Protein AF-A0A9D4Z6V2-F1 (afdb_monomer_lite)

pLDDT: mean 70.69, std 14.36, range [39.16, 94.94]

InterPro domains:
  IPR004648 Tetrapeptide transporter, OPT1/isp4 [PTHR22601] (1-88)
  IPR004813 Oligopeptide transporter, OPT superfamily [PF03169] (1-52)

Secondary structure (DSSP, 8-state):
-----HHHHHHHHHHHHIIIIIHHHH-HHHHHHHHHHHHHHHHHHHHHHHHHHHHHHHSTT----STTTS--SSTTTTS--STT---TTS-----

Sequence (95 aa):
MPPATTVNLTSWLLVGFIFNYIVYNYHKRWWKRYNYVLSAALDAGLAFMAVGLNVGLGYPGVELNWWGTQGEHCPLAQCPIAPGVARPGRCTVQH

Foldseek 3Di:
DPPPPVVVVVVVVVVVCCLPPVVCVPCVPVCVPCVVVVVVVVVVVVVVVVVCCCCVVVPPPDQPPDPVSPPDPDLPPPDDPDPPDDDPDRDDPDD

Organism: Adiantum capillus-veneris (NCBI:txid13818)

Structure (mmCIF, N/CA/C/O backbone):
data_AF-A0A9D4Z6V2-F1
#
_entry.id   AF-A0A9D4Z6V2-F1
#
loop_
_atom_site.group_PDB
_atom_site.id
_atom_site.type_symbol
_atom_site.label_atom_id
_atom_site.label_alt_id
_atom_site.label_comp_id
_atom_site.label_asym_id
_atom_site.label_entity_id
_atom_site.label_seq_id
_atom_site.pdbx_PDB_ins_code
_atom_site.Cartn_x
_atom_site.Cartn_y
_atom_site.Cartn_z
_atom_site.occupancy
_atom_site.B_iso_or_equiv
_atom_site.auth_seq_id
_atom_site.auth_comp_id
_atom_site.auth_asym_id
_atom_site.auth_atom_id
_atom_site.pdbx_PDB_model_num
ATOM 1 N N . MET A 1 1 ? 23.512 -7.300 -1.437 1.00 39.16 1 MET A N 1
ATOM 2 C CA . MET A 1 1 ? 22.198 -6.704 -1.117 1.00 39.16 1 MET A CA 1
ATOM 3 C C . MET A 1 1 ? 22.361 -5.202 -1.252 1.00 39.16 1 MET A C 1
ATOM 5 O O . MET A 1 1 ? 23.112 -4.656 -0.448 1.00 39.16 1 MET A O 1
ATOM 9 N N . PRO A 1 2 ? 21.797 -4.538 -2.281 1.00 45.72 2 PRO A N 1
ATOM 10 C CA . PRO A 1 2 ? 21.791 -3.083 -2.269 1.00 45.72 2 PRO A CA 1
ATOM 11 C C . PRO A 1 2 ? 21.023 -2.655 -1.007 1.00 45.72 2 PRO A C 1
ATOM 13 O O . PRO A 1 2 ? 20.076 -3.344 -0.613 1.00 45.72 2 PRO A O 1
ATOM 16 N N . PRO A 1 3 ? 21.498 -1.623 -0.300 1.00 45.84 3 PRO A N 1
ATOM 17 C CA . PRO A 1 3 ? 21.006 -1.264 1.022 1.00 45.84 3 PRO A CA 1
ATOM 18 C C . PRO A 1 3 ? 19.500 -1.041 0.944 1.00 45.84 3 PRO A C 1
ATOM 20 O O . PRO A 1 3 ? 19.032 -0.341 0.047 1.00 45.84 3 PRO A O 1
ATOM 23 N N . ALA A 1 4 ? 18.746 -1.660 1.857 1.00 51.00 4 ALA A N 1
ATOM 24 C CA . ALA A 1 4 ? 17.328 -1.377 2.018 1.00 51.00 4 ALA A CA 1
ATOM 25 C C . ALA A 1 4 ? 17.179 0.145 2.116 1.00 51.00 4 ALA A C 1
ATOM 27 O O . ALA A 1 4 ? 17.683 0.770 3.049 1.00 51.00 4 ALA A O 1
ATOM 28 N N . THR A 1 5 ? 16.608 0.747 1.076 1.00 61.03 5 THR A N 1
ATOM 29 C CA . THR A 1 5 ? 16.605 2.194 0.915 1.00 61.03 5 THR A CA 1
ATOM 30 C C . THR A 1 5 ? 15.858 2.802 2.095 1.00 61.03 5 THR A C 1
ATOM 32 O O . THR A 1 5 ? 14.791 2.317 2.474 1.00 61.03 5 THR A O 1
ATOM 35 N N . THR A 1 6 ? 16.412 3.859 2.693 1.00 65.31 6 THR A N 1
ATOM 36 C CA . THR A 1 6 ? 15.863 4.534 3.883 1.00 65.31 6 THR A CA 1
ATOM 37 C C . THR A 1 6 ? 14.364 4.820 3.748 1.00 65.31 6 THR A C 1
ATOM 39 O O . THR A 1 6 ? 13.632 4.761 4.729 1.00 65.31 6 THR A O 1
ATOM 42 N N . VAL A 1 7 ? 13.897 5.035 2.514 1.00 73.44 7 VAL A N 1
ATOM 43 C CA . VAL A 1 7 ? 12.491 5.235 2.152 1.00 73.44 7 VAL A CA 1
ATOM 44 C C . VAL A 1 7 ? 11.568 4.059 2.493 1.00 73.44 7 VAL A C 1
ATOM 46 O O . VAL A 1 7 ? 10.469 4.296 2.973 1.00 73.44 7 VAL A O 1
ATOM 49 N N . ASN A 1 8 ? 11.981 2.799 2.320 1.00 73.88 8 ASN A N 1
ATOM 50 C CA . ASN A 1 8 ? 11.119 1.658 2.666 1.00 73.88 8 ASN A CA 1
ATOM 51 C C . ASN A 1 8 ? 10.909 1.565 4.180 1.00 73.88 8 ASN A C 1
ATOM 53 O O . ASN A 1 8 ? 9.801 1.308 4.653 1.00 73.88 8 ASN A O 1
ATOM 57 N N . LEU A 1 9 ? 11.974 1.825 4.943 1.00 79.25 9 LEU A N 1
ATOM 58 C CA . LEU A 1 9 ? 11.917 1.795 6.399 1.00 79.25 9 LEU A CA 1
ATOM 59 C C . LEU A 1 9 ? 11.082 2.961 6.945 1.00 79.25 9 LEU A C 1
ATOM 61 O O . LEU A 1 9 ? 10.247 2.760 7.826 1.00 79.25 9 LEU A O 1
ATOM 65 N N . THR A 1 10 ? 11.270 4.171 6.406 1.00 83.25 10 THR A N 1
ATOM 66 C CA . THR A 1 10 ? 10.499 5.346 6.831 1.00 83.25 10 THR A CA 1
ATOM 67 C C . THR A 1 10 ? 9.033 5.226 6.449 1.00 83.25 10 THR A C 1
ATOM 69 O O . THR A 1 10 ? 8.194 5.571 7.275 1.00 83.25 10 THR A O 1
ATOM 72 N N . SER A 1 11 ? 8.699 4.684 5.273 1.00 83.31 11 SER A N 1
ATOM 73 C CA . SER A 1 11 ? 7.311 4.413 4.881 1.00 83.31 11 SER A CA 1
ATOM 74 C C . SER A 1 11 ? 6.634 3.414 5.820 1.00 83.31 11 SER A C 1
ATOM 76 O O . SER A 1 11 ? 5.525 3.681 6.281 1.00 83.31 11 SER A O 1
ATOM 78 N N . TRP A 1 12 ? 7.295 2.303 6.161 1.00 82.31 12 TRP A N 1
ATOM 79 C CA . TRP A 1 12 ? 6.741 1.319 7.098 1.00 82.31 12 TRP A CA 1
ATOM 80 C C . TRP A 1 12 ? 6.498 1.919 8.490 1.00 82.31 12 TRP A C 1
ATOM 82 O O . TRP A 1 12 ? 5.411 1.767 9.053 1.00 82.31 12 TRP A O 1
ATOM 92 N N . LEU A 1 13 ? 7.472 2.671 9.013 1.00 85.25 13 LEU A N 1
ATOM 93 C CA . LEU A 1 13 ? 7.343 3.362 10.297 1.00 85.25 13 LEU A CA 1
ATOM 94 C C . LEU A 1 13 ? 6.240 4.426 10.274 1.00 85.25 13 LEU A C 1
ATOM 96 O O . LEU A 1 13 ? 5.477 4.517 11.232 1.00 85.25 13 LEU A O 1
ATOM 100 N N . LEU A 1 14 ? 6.112 5.196 9.189 1.00 87.06 14 LEU A N 1
ATOM 101 C CA . LEU A 1 14 ? 5.052 6.197 9.026 1.00 87.06 14 LEU A CA 1
ATOM 102 C C . LEU A 1 14 ? 3.668 5.554 9.043 1.00 87.06 14 LEU A C 1
ATOM 104 O O . LEU A 1 14 ? 2.800 5.997 9.791 1.00 87.06 14 LEU A O 1
ATOM 108 N N . VAL A 1 15 ? 3.466 4.497 8.253 1.00 83.88 15 VAL A N 1
ATOM 109 C CA . VAL A 1 15 ? 2.177 3.794 8.184 1.00 83.88 15 VAL A CA 1
ATOM 110 C C . VAL A 1 15 ? 1.837 3.173 9.540 1.00 83.88 15 VAL A C 1
ATOM 112 O O . VAL A 1 15 ? 0.719 3.345 10.033 1.00 83.88 15 VAL A O 1
ATOM 115 N N . GLY A 1 16 ? 2.810 2.525 10.189 1.00 83.56 16 GLY A N 1
ATOM 116 C CA . GLY A 1 16 ? 2.648 1.965 11.530 1.00 83.56 16 GLY A CA 1
ATOM 117 C C . GLY A 1 16 ? 2.327 3.026 12.586 1.00 83.56 16 GLY A C 1
ATOM 118 O O . GLY A 1 16 ? 1.443 2.806 13.420 1.00 83.56 16 GLY A O 1
ATOM 119 N N . PHE A 1 17 ? 2.987 4.185 12.524 1.00 85.12 17 PHE A N 1
ATOM 120 C CA . PHE A 1 17 ? 2.763 5.311 13.428 1.00 85.12 17 PHE A CA 1
ATOM 121 C C . PHE A 1 17 ? 1.385 5.940 13.219 1.00 85.12 17 PHE A C 1
ATOM 123 O O . PHE A 1 17 ? 0.660 6.149 14.186 1.00 85.12 17 PHE A O 1
ATOM 130 N N . ILE A 1 18 ? 0.967 6.175 11.975 1.00 84.56 18 ILE A N 1
ATOM 131 C CA . ILE A 1 18 ? -0.364 6.714 11.671 1.00 84.56 18 ILE A CA 1
ATOM 132 C C . ILE A 1 18 ? -1.448 5.776 12.222 1.00 84.56 18 ILE A C 1
ATOM 134 O O . ILE A 1 18 ? -2.347 6.229 12.936 1.00 84.56 18 ILE A O 1
ATOM 138 N N . PHE A 1 19 ? -1.333 4.467 11.976 1.00 72.50 19 PHE A N 1
ATOM 139 C CA . PHE A 1 19 ? -2.331 3.499 12.435 1.00 72.50 19 PHE A CA 1
ATOM 140 C C . PHE A 1 19 ? -2.366 3.295 13.948 1.00 72.50 19 PHE A C 1
ATOM 142 O O . PHE A 1 19 ? -3.455 3.190 14.515 1.00 72.50 19 PHE A O 1
ATOM 149 N N . ASN A 1 20 ? -1.209 3.246 14.611 1.00 75.88 20 ASN A N 1
ATOM 150 C CA . ASN A 1 20 ? -1.152 3.010 16.056 1.00 75.88 20 ASN A CA 1
ATOM 151 C C . ASN A 1 20 ? -1.306 4.279 16.889 1.00 75.88 20 ASN A C 1
ATOM 153 O O . ASN A 1 20 ? -1.769 4.190 18.019 1.00 75.88 20 ASN A O 1
ATOM 157 N N . TYR A 1 21 ? -0.926 5.447 16.375 1.00 76.75 21 TYR A N 1
ATOM 158 C CA . TYR A 1 21 ? -0.965 6.689 17.140 1.00 76.75 21 TYR A CA 1
ATOM 159 C C . TYR A 1 21 ? -2.222 7.497 16.830 1.00 76.75 21 TYR A C 1
ATOM 161 O O . TYR A 1 21 ? -2.999 7.789 17.735 1.00 76.75 21 TYR A O 1
ATOM 169 N N . ILE A 1 22 ? -2.480 7.816 15.559 1.00 76.38 22 ILE A N 1
ATOM 170 C CA . ILE A 1 22 ? -3.587 8.710 15.187 1.00 76.38 22 ILE A CA 1
ATOM 171 C C . ILE A 1 22 ? -4.926 7.996 15.357 1.00 76.38 22 ILE A C 1
ATOM 173 O O . ILE A 1 22 ? -5.824 8.497 16.037 1.00 76.38 22 ILE A O 1
ATOM 177 N N . VAL A 1 23 ? -5.055 6.798 14.786 1.00 72.50 23 VAL A N 1
ATOM 178 C CA . VAL A 1 23 ? -6.334 6.075 14.786 1.00 72.50 23 VAL A CA 1
ATOM 179 C C . VAL A 1 23 ? -6.691 5.571 16.189 1.00 72.50 23 VAL A C 1
ATOM 181 O O . VAL A 1 23 ? -7.858 5.620 16.590 1.00 72.50 23 VAL A O 1
ATOM 184 N N . TYR A 1 24 ? -5.686 5.175 16.977 1.00 70.62 24 TYR A N 1
ATOM 185 C CA . TYR A 1 24 ? -5.889 4.835 18.382 1.00 70.62 24 TYR A CA 1
ATOM 186 C C . TYR A 1 24 ? -6.363 6.044 19.197 1.00 70.62 24 TYR A C 1
ATOM 188 O O . TYR A 1 24 ? -7.301 5.903 19.980 1.00 70.62 24 TYR A O 1
ATOM 196 N N . ASN A 1 25 ? -5.776 7.235 19.016 1.00 73.25 25 ASN A N 1
ATOM 197 C CA . ASN A 1 25 ? -6.165 8.397 19.822 1.00 73.25 25 ASN A CA 1
ATOM 198 C C . ASN A 1 25 ? -7.548 8.950 19.449 1.00 73.25 25 ASN A C 1
ATOM 200 O O . ASN A 1 25 ? -8.301 9.328 20.346 1.00 73.25 25 ASN A O 1
ATOM 204 N N . TYR A 1 26 ? -7.906 8.950 18.160 1.00 72.81 26 TYR A N 1
ATOM 205 C CA . TYR A 1 26 ? -9.181 9.501 17.686 1.00 72.81 26 TYR A CA 1
ATOM 206 C C . TYR A 1 26 ? -10.385 8.586 17.950 1.00 72.81 26 TYR A C 1
ATOM 208 O O . TYR A 1 26 ? -11.439 9.070 18.361 1.00 72.81 26 TYR A O 1
ATOM 216 N N . HIS A 1 27 ? -10.261 7.263 17.763 1.00 71.62 27 HIS A N 1
ATOM 217 C CA . HIS A 1 27 ? -11.410 6.353 17.877 1.00 71.62 27 HIS A CA 1
ATOM 218 C C . HIS A 1 27 ? -11.082 5.010 18.550 1.00 71.62 27 HIS A C 1
ATOM 220 O O . HIS A 1 27 ? -11.287 3.936 17.982 1.00 71.62 27 HIS A O 1
ATOM 226 N N . LYS A 1 28 ? -10.685 5.051 19.829 1.00 72.56 28 LYS A N 1
ATOM 227 C CA . LYS A 1 28 ? -10.351 3.871 20.665 1.00 72.56 28 LYS A CA 1
ATOM 228 C C . LYS A 1 28 ? -11.366 2.718 20.589 1.00 72.56 28 LYS A C 1
ATOM 230 O O . LYS A 1 28 ? -10.985 1.549 20.550 1.00 72.56 28 LYS A O 1
ATOM 235 N N . ARG A 1 29 ? -12.672 3.024 20.571 1.00 71.25 29 ARG A N 1
ATOM 236 C CA . ARG A 1 29 ? -13.749 2.010 20.540 1.00 71.25 29 ARG A CA 1
ATOM 237 C C . ARG A 1 29 ? -13.932 1.376 19.157 1.00 71.25 29 ARG A C 1
ATOM 239 O O . ARG A 1 29 ? -14.260 0.198 19.078 1.00 71.25 29 ARG A O 1
ATOM 246 N N . TRP A 1 30 ? -13.698 2.140 18.090 1.00 74.31 30 TRP A N 1
ATOM 247 C CA . TRP A 1 30 ? -13.720 1.647 16.710 1.00 74.31 30 TRP A CA 1
ATOM 248 C C . TRP A 1 30 ? -12.474 0.803 16.427 1.00 74.31 30 TRP A C 1
ATOM 250 O O . TRP A 1 30 ? -12.585 -0.320 15.942 1.00 74.31 30 TRP A O 1
ATOM 260 N N . TRP A 1 31 ? -11.304 1.285 16.852 1.00 75.31 31 TRP A N 1
ATOM 261 C CA . TRP A 1 31 ? -10.023 0.609 16.662 1.00 75.31 31 TRP A CA 1
ATOM 262 C C . TRP A 1 31 ? -10.032 -0.810 17.235 1.00 75.31 31 TRP A C 1
ATOM 264 O O . TRP A 1 31 ? -9.662 -1.758 16.551 1.00 75.31 31 TRP A O 1
ATOM 274 N N . LYS A 1 32 ? -10.586 -0.995 18.442 1.00 74.56 32 LYS A N 1
ATOM 275 C CA . LYS A 1 32 ? -10.680 -2.315 19.088 1.00 74.56 32 LYS A CA 1
ATOM 276 C C . LYS A 1 32 ? -11.536 -3.333 18.308 1.00 74.56 32 LYS A C 1
ATOM 278 O O . LYS A 1 32 ? -11.365 -4.530 18.505 1.00 74.56 32 LYS A O 1
ATOM 283 N N . ARG A 1 33 ? -12.453 -2.884 17.441 1.00 76.69 33 ARG A N 1
ATOM 284 C CA . ARG A 1 33 ? -13.349 -3.757 16.658 1.00 76.69 33 ARG A CA 1
ATOM 285 C C . ARG A 1 33 ? -12.898 -3.932 15.204 1.00 76.69 33 ARG A C 1
ATOM 287 O O . ARG A 1 33 ? -13.099 -5.006 14.653 1.00 76.69 33 ARG A O 1
ATOM 294 N N . TYR A 1 34 ? -12.286 -2.915 14.596 1.00 78.44 34 TYR A N 1
ATOM 295 C CA . TYR A 1 34 ? -11.981 -2.897 13.158 1.00 78.44 34 TYR A CA 1
ATOM 296 C C . TYR A 1 34 ? -10.501 -3.072 12.803 1.00 78.44 34 TYR A C 1
ATOM 298 O O . TYR A 1 34 ? -10.189 -3.200 11.623 1.00 78.44 34 TYR A O 1
ATOM 306 N N . ASN A 1 35 ? -9.591 -3.147 13.781 1.00 81.19 35 ASN A N 1
ATOM 307 C CA . ASN A 1 35 ? -8.159 -3.332 13.505 1.00 81.19 35 ASN A CA 1
ATOM 308 C C . ASN A 1 35 ? -7.870 -4.566 12.644 1.00 81.19 35 ASN A C 1
ATOM 310 O O . ASN A 1 35 ? -7.078 -4.509 11.714 1.00 81.19 35 ASN A O 1
ATOM 314 N N . TYR A 1 36 ? -8.556 -5.674 12.932 1.00 80.25 36 TYR A N 1
ATOM 315 C CA . TYR A 1 36 ? -8.354 -6.925 12.207 1.00 80.25 36 TYR A CA 1
ATOM 316 C C . TYR A 1 36 ? -8.798 -6.820 10.741 1.00 80.25 36 TYR A C 1
ATOM 318 O O . TYR A 1 36 ? -8.096 -7.266 9.839 1.00 80.25 36 TYR A O 1
ATOM 326 N N . VAL A 1 37 ? -9.936 -6.160 10.499 1.00 86.81 37 VAL A N 1
ATOM 327 C CA . VAL A 1 37 ? -10.444 -5.887 9.145 1.00 86.81 37 VAL A CA 1
ATOM 328 C C . VAL A 1 37 ? -9.482 -4.983 8.387 1.00 86.81 37 VAL A C 1
ATOM 330 O O . VAL A 1 37 ? -9.247 -5.185 7.202 1.00 86.81 37 VAL A O 1
ATOM 333 N N . LEU A 1 38 ? -8.897 -4.005 9.071 1.00 83.12 38 LEU A N 1
ATOM 334 C CA . LEU A 1 38 ? -7.950 -3.086 8.474 1.00 83.12 38 LEU A CA 1
ATOM 335 C C . LEU A 1 38 ? -6.623 -3.764 8.102 1.00 83.12 38 LEU A C 1
ATOM 337 O O . LEU A 1 38 ? -6.119 -3.540 7.005 1.00 83.12 38 LEU A O 1
ATOM 341 N N . SER A 1 39 ? -6.079 -4.621 8.969 1.00 85.88 39 SER A N 1
ATOM 342 C CA . SER A 1 39 ? -4.904 -5.432 8.634 1.00 85.88 39 SER A CA 1
ATOM 343 C C . SER A 1 39 ? -5.177 -6.336 7.429 1.00 85.88 39 SER A C 1
ATOM 345 O O . SER A 1 39 ? -4.359 -6.383 6.514 1.00 85.88 39 SER A O 1
ATOM 347 N N . ALA A 1 40 ? -6.348 -6.981 7.384 1.00 88.75 40 ALA A N 1
ATOM 348 C CA . ALA A 1 40 ? -6.760 -7.792 6.239 1.00 88.75 40 ALA A CA 1
ATOM 349 C C . ALA A 1 40 ? -6.922 -6.954 4.956 1.00 88.75 40 ALA A C 1
ATOM 351 O O . ALA A 1 40 ? -6.514 -7.380 3.878 1.00 88.75 40 ALA A O 1
ATOM 352 N N . ALA A 1 41 ? -7.472 -5.742 5.063 1.00 89.50 41 ALA A N 1
ATOM 353 C CA . ALA A 1 41 ? -7.612 -4.826 3.936 1.00 89.50 41 ALA A CA 1
ATOM 354 C C . ALA A 1 41 ? -6.256 -4.329 3.410 1.00 89.50 41 ALA A C 1
ATOM 356 O O . ALA A 1 41 ? -6.108 -4.154 2.204 1.00 89.50 41 ALA A O 1
ATOM 357 N N . LEU A 1 42 ? -5.268 -4.117 4.287 1.00 87.56 42 LEU A N 1
ATOM 358 C CA . LEU A 1 42 ? -3.920 -3.707 3.891 1.00 87.56 42 LEU A CA 1
ATOM 359 C C . LEU A 1 42 ? -3.197 -4.823 3.121 1.00 87.56 42 LEU A C 1
ATOM 361 O O . LEU A 1 42 ? -2.585 -4.546 2.093 1.00 87.56 42 LEU A O 1
ATOM 365 N N . ASP A 1 4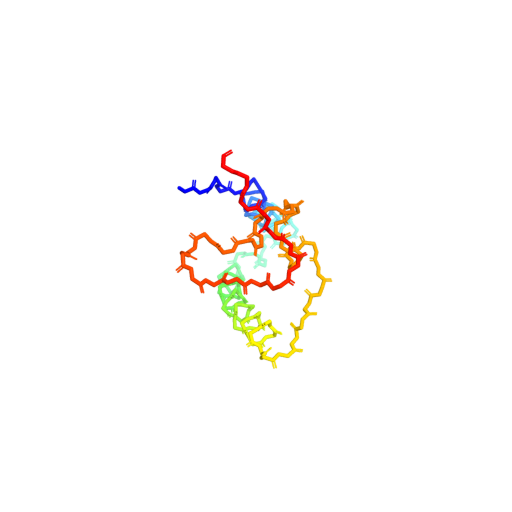3 ? -3.305 -6.069 3.586 1.00 92.00 43 ASP A N 1
ATOM 366 C CA . ASP A 1 43 ? -2.705 -7.234 2.923 1.00 92.00 43 ASP A CA 1
ATOM 367 C C . ASP A 1 43 ? -3.355 -7.501 1.555 1.00 92.00 43 ASP A C 1
ATOM 369 O O . ASP A 1 43 ? -2.677 -7.600 0.529 1.00 92.00 43 ASP A O 1
ATOM 373 N N . ALA A 1 44 ? -4.691 -7.474 1.501 1.00 94.69 44 ALA A N 1
ATOM 374 C CA . ALA A 1 44 ? -5.422 -7.562 0.240 1.00 94.69 44 ALA A CA 1
ATOM 375 C C . ALA A 1 44 ? -5.077 -6.393 -0.701 1.00 94.69 44 ALA A C 1
ATOM 377 O O . ALA A 1 44 ? -4.857 -6.591 -1.895 1.00 94.69 44 ALA A O 1
ATOM 378 N N . GLY A 1 45 ? -4.986 -5.171 -0.168 1.00 92.50 45 GLY A N 1
ATOM 379 C CA . GLY A 1 45 ? -4.626 -3.971 -0.919 1.00 92.50 45 GLY A CA 1
ATOM 380 C C . GLY A 1 45 ? -3.227 -4.045 -1.531 1.00 92.50 45 GLY A C 1
ATOM 381 O O . GLY A 1 45 ? -3.058 -3.649 -2.684 1.00 92.50 45 GLY A O 1
ATOM 382 N N . LEU A 1 46 ? -2.248 -4.599 -0.807 1.00 91.31 46 LEU A N 1
ATOM 383 C CA . LEU A 1 46 ? -0.901 -4.851 -1.322 1.00 91.31 46 LEU A CA 1
ATOM 384 C C . LEU A 1 46 ? -0.942 -5.803 -2.525 1.00 91.31 46 LEU A C 1
ATOM 386 O O . LEU A 1 46 ? -0.332 -5.513 -3.556 1.00 91.31 46 LEU A O 1
ATOM 390 N N . ALA A 1 47 ? -1.696 -6.900 -2.418 1.00 94.12 47 ALA A N 1
ATOM 391 C CA . ALA A 1 47 ? -1.856 -7.862 -3.506 1.00 94.12 47 ALA A CA 1
ATOM 392 C C . ALA A 1 47 ? -2.523 -7.225 -4.740 1.00 94.12 47 ALA A C 1
ATOM 394 O O . ALA A 1 47 ? -2.034 -7.384 -5.860 1.00 94.12 47 ALA A O 1
ATOM 395 N N . PHE A 1 48 ? -3.588 -6.438 -4.546 1.00 94.94 48 PHE A N 1
ATOM 396 C CA . PHE A 1 48 ? -4.248 -5.717 -5.639 1.00 94.94 48 PHE A CA 1
ATOM 397 C C . PHE A 1 48 ? -3.333 -4.680 -6.300 1.00 94.94 48 PHE A C 1
ATOM 399 O O . PHE A 1 48 ? -3.294 -4.605 -7.527 1.00 94.94 48 PHE A O 1
ATOM 406 N N . MET A 1 49 ? -2.573 -3.911 -5.514 1.00 92.25 49 MET A N 1
ATOM 407 C CA . MET A 1 49 ? -1.583 -2.957 -6.028 1.00 92.25 49 MET A CA 1
ATOM 408 C C . MET A 1 49 ? -0.506 -3.662 -6.851 1.00 92.25 49 MET A C 1
ATOM 410 O O . MET A 1 49 ? -0.195 -3.205 -7.948 1.00 92.25 49 MET A O 1
ATOM 414 N N . ALA A 1 50 ? 0.026 -4.786 -6.368 1.00 91.56 50 ALA A N 1
ATOM 415 C CA . ALA A 1 50 ? 1.051 -5.547 -7.077 1.00 91.56 50 ALA A CA 1
ATOM 416 C C . ALA A 1 50 ? 0.553 -6.046 -8.442 1.00 91.56 50 ALA A C 1
ATOM 418 O O . ALA A 1 50 ? 1.238 -5.868 -9.450 1.00 91.56 50 ALA A O 1
ATOM 419 N N . VAL A 1 51 ? -0.657 -6.613 -8.493 1.00 92.81 51 VAL A N 1
ATOM 420 C CA . VAL A 1 51 ? -1.273 -7.059 -9.753 1.00 92.81 51 VAL A CA 1
ATOM 421 C C . VAL A 1 51 ? -1.571 -5.866 -10.664 1.00 92.81 51 VAL A C 1
ATOM 423 O O . VAL A 1 51 ? -1.260 -5.914 -11.851 1.00 92.81 51 VAL A O 1
ATOM 426 N N . GLY A 1 52 ? -2.110 -4.772 -10.121 1.00 90.94 52 GLY A N 1
ATOM 427 C CA . GLY A 1 52 ? -2.402 -3.556 -10.882 1.00 90.94 52 GLY A CA 1
ATOM 428 C C . GLY A 1 52 ? -1.154 -2.923 -11.501 1.00 90.94 52 GLY A C 1
ATOM 429 O O . GLY A 1 52 ? -1.172 -2.561 -12.674 1.00 90.94 52 GLY A O 1
ATOM 430 N N . LEU A 1 53 ? -0.051 -2.847 -10.751 1.00 87.81 53 LEU A N 1
ATOM 431 C CA . LEU A 1 53 ? 1.252 -2.390 -11.244 1.00 87.81 53 LEU A CA 1
ATOM 432 C C . LEU A 1 53 ? 1.808 -3.337 -12.310 1.00 87.81 53 LEU A C 1
ATOM 434 O O . LEU A 1 53 ? 2.314 -2.879 -13.331 1.00 87.81 53 LEU A O 1
ATOM 438 N N . ASN A 1 54 ? 1.690 -4.649 -12.098 1.00 84.81 54 ASN A N 1
ATOM 439 C CA . ASN A 1 54 ? 2.167 -5.643 -13.053 1.00 84.81 54 ASN A CA 1
ATOM 440 C C . ASN A 1 54 ? 1.425 -5.542 -14.392 1.00 84.81 54 ASN A C 1
ATOM 442 O O . ASN A 1 54 ? 2.061 -5.541 -15.439 1.00 84.81 54 ASN A O 1
ATOM 446 N N . VAL A 1 55 ? 0.103 -5.377 -14.367 1.00 84.00 55 VAL A N 1
ATOM 447 C CA . VAL A 1 55 ? -0.694 -5.208 -15.589 1.00 84.00 55 VAL A CA 1
ATOM 448 C C . VAL A 1 55 ? -0.476 -3.825 -16.208 1.00 84.00 55 VAL A C 1
ATOM 450 O O . VAL A 1 55 ? -0.316 -3.715 -17.420 1.00 84.00 55 VAL A O 1
ATOM 453 N N . GLY A 1 56 ? -0.437 -2.769 -15.392 1.00 82.25 56 GLY A N 1
ATOM 454 C CA . GLY A 1 56 ? -0.325 -1.386 -15.857 1.00 82.25 56 GLY A CA 1
ATOM 455 C C . GLY A 1 56 ? 1.038 -1.026 -16.452 1.00 82.25 56 GLY A C 1
ATOM 456 O O . GLY A 1 56 ? 1.083 -0.276 -17.421 1.00 82.25 56 GLY A O 1
ATOM 457 N N . LEU A 1 57 ? 2.137 -1.557 -15.903 1.00 77.31 57 LEU A N 1
ATOM 458 C CA . LEU A 1 57 ? 3.492 -1.336 -16.431 1.00 77.31 57 LEU A CA 1
ATOM 459 C C . LEU A 1 57 ? 4.014 -2.500 -17.283 1.00 77.31 57 LEU A C 1
ATOM 461 O O . LEU A 1 57 ? 4.932 -2.304 -18.073 1.00 77.31 57 LEU A O 1
ATOM 465 N N . GLY A 1 58 ? 3.473 -3.707 -17.118 1.00 70.19 58 GLY A N 1
ATOM 466 C CA . GLY A 1 58 ? 3.901 -4.895 -17.862 1.00 70.19 58 GLY A CA 1
ATOM 467 C C . GLY A 1 58 ? 3.225 -5.066 -19.222 1.00 70.19 58 GLY A C 1
ATOM 468 O O . GLY A 1 58 ? 3.614 -5.959 -19.974 1.00 70.19 58 GLY A O 1
ATOM 469 N N . TYR A 1 59 ? 2.231 -4.240 -19.566 1.00 73.19 59 TYR A N 1
ATOM 470 C CA . TYR A 1 59 ? 1.613 -4.280 -20.889 1.00 73.19 59 TYR A CA 1
ATOM 471 C C . TYR A 1 59 ? 2.610 -3.788 -21.960 1.00 73.19 59 TYR A C 1
ATOM 473 O O . TYR A 1 59 ? 3.111 -2.664 -21.860 1.00 73.19 59 TYR A O 1
ATOM 481 N N . PRO A 1 60 ? 2.921 -4.590 -22.997 1.00 61.03 60 PRO A N 1
ATOM 482 C CA . PRO A 1 60 ? 3.885 -4.199 -24.019 1.00 61.03 60 PRO A CA 1
ATOM 483 C C . PRO A 1 60 ? 3.340 -3.007 -24.818 1.00 61.03 60 PRO A C 1
ATOM 485 O O . PRO A 1 60 ? 2.343 -3.129 -25.526 1.00 61.03 60 PRO A O 1
ATOM 488 N N . GLY A 1 61 ? 3.989 -1.845 -24.691 1.00 62.56 61 GLY A N 1
ATOM 489 C CA . GLY A 1 61 ? 3.639 -0.623 -25.429 1.00 62.56 61 GLY A CA 1
ATOM 490 C C . GLY A 1 61 ? 3.537 0.658 -24.594 1.00 62.56 61 GLY A C 1
ATOM 491 O O . GLY A 1 61 ? 3.382 1.730 -25.171 1.00 62.56 61 GLY A O 1
ATOM 492 N N . VAL A 1 62 ? 3.647 0.585 -23.263 1.00 60.62 62 VAL A N 1
ATOM 493 C CA . VAL A 1 62 ? 3.721 1.770 -22.387 1.00 60.62 62 VAL A CA 1
ATOM 494 C C . VAL A 1 62 ? 5.170 2.088 -22.019 1.00 60.62 62 VAL A C 1
ATOM 496 O O . VAL A 1 62 ? 5.692 1.650 -20.997 1.00 60.62 62 VAL A O 1
ATOM 499 N N . GLU A 1 63 ? 5.830 2.888 -22.857 1.00 62.88 63 GLU A N 1
ATOM 500 C CA . GLU A 1 63 ? 7.110 3.515 -22.513 1.00 62.88 63 GLU A CA 1
ATOM 501 C C . GLU A 1 63 ? 6.858 4.698 -21.565 1.00 62.88 63 GLU A C 1
ATOM 503 O O . GLU A 1 63 ? 6.687 5.847 -21.972 1.00 62.88 63 GLU A O 1
ATOM 508 N N . LEU A 1 64 ? 6.781 4.411 -20.264 1.00 63.06 64 LEU A N 1
ATOM 509 C CA . LEU A 1 64 ? 6.684 5.436 -19.227 1.00 63.06 64 LEU A CA 1
ATOM 510 C C . LEU A 1 64 ? 8.018 6.174 -19.129 1.00 63.06 64 LEU A C 1
ATOM 512 O O . LEU A 1 64 ? 8.965 5.653 -18.556 1.00 63.06 64 LEU A O 1
ATOM 516 N N . ASN A 1 65 ? 8.107 7.390 -19.657 1.00 61.81 65 ASN A N 1
ATOM 517 C CA . ASN A 1 65 ? 9.281 8.237 -19.478 1.00 61.81 65 ASN A CA 1
ATOM 518 C C . ASN A 1 65 ? 9.211 8.947 -18.108 1.00 61.81 65 ASN A C 1
ATOM 520 O O . ASN A 1 65 ? 8.527 9.956 -17.948 1.00 61.81 65 ASN A O 1
ATOM 524 N N . TRP A 1 66 ? 9.869 8.375 -17.099 1.00 64.56 66 TRP A N 1
ATOM 525 C CA . TRP A 1 66 ? 9.899 8.843 -15.708 1.00 64.56 66 TRP A CA 1
ATOM 526 C C . TRP A 1 66 ? 11.330 8.725 -15.159 1.00 64.56 66 TRP A C 1
ATOM 528 O O . TRP A 1 66 ? 12.162 8.011 -15.717 1.00 64.56 66 TRP A O 1
ATOM 538 N N . TRP A 1 67 ? 11.646 9.406 -14.053 1.00 58.72 67 TRP A N 1
ATOM 539 C CA . TRP A 1 67 ? 13.002 9.451 -13.475 1.00 58.72 67 TRP A CA 1
ATOM 540 C C . TRP A 1 67 ? 13.595 8.081 -13.088 1.00 58.72 67 TRP A C 1
ATOM 542 O O . TRP A 1 67 ? 14.796 7.980 -12.873 1.00 58.72 67 TRP A O 1
ATOM 552 N N . GLY A 1 68 ? 12.768 7.038 -12.999 1.00 61.97 68 G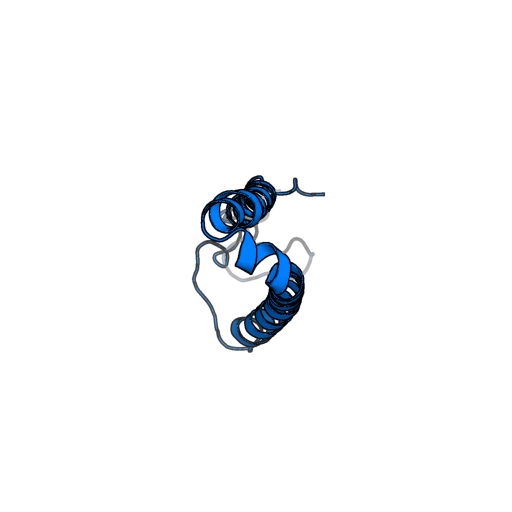LY A N 1
ATOM 553 C CA . GLY A 1 68 ? 13.163 5.643 -12.758 1.00 61.97 68 GLY A CA 1
ATOM 554 C C . GLY A 1 68 ? 13.193 4.740 -14.002 1.00 61.97 68 GLY A C 1
ATOM 555 O O . GLY A 1 68 ? 13.624 3.597 -13.901 1.00 61.97 68 GLY A O 1
ATOM 556 N N . THR A 1 69 ? 12.731 5.221 -15.156 1.00 64.81 69 THR A N 1
ATOM 557 C CA . THR A 1 69 ? 12.719 4.498 -16.448 1.00 64.81 69 THR A CA 1
ATOM 558 C C . THR A 1 69 ? 13.725 5.062 -17.445 1.00 64.81 69 THR A C 1
ATOM 560 O O . THR A 1 69 ? 14.125 4.379 -18.384 1.00 64.81 69 THR A O 1
ATOM 563 N N . GLN A 1 70 ? 14.160 6.301 -17.227 1.00 62.50 70 GLN A N 1
ATOM 564 C CA . GLN A 1 70 ? 15.354 6.864 -17.835 1.00 62.50 70 GLN A CA 1
ATOM 565 C C . GLN A 1 70 ? 16.542 6.116 -17.227 1.00 62.50 70 GLN A C 1
ATOM 567 O O . GLN A 1 70 ? 16.877 6.354 -16.068 1.00 62.50 70 GLN A O 1
ATOM 572 N N . GLY A 1 71 ? 17.085 5.138 -17.959 1.00 62.44 71 GLY A N 1
ATOM 573 C CA . GLY A 1 71 ? 18.159 4.259 -17.492 1.00 62.44 71 GLY A CA 1
ATOM 574 C C . GLY A 1 71 ? 19.399 5.002 -16.982 1.00 62.44 71 GLY A C 1
ATOM 575 O O . GLY A 1 71 ? 19.431 6.228 -16.899 1.00 62.44 71 GLY A O 1
ATOM 576 N N . GLU A 1 72 ? 20.432 4.237 -16.628 1.00 57.41 72 GLU A N 1
ATOM 577 C CA . GLU A 1 72 ? 21.706 4.739 -16.102 1.00 57.41 72 GLU A CA 1
ATOM 578 C C . GLU A 1 72 ? 22.105 6.078 -16.752 1.00 57.41 72 GLU A C 1
ATOM 580 O O . GLU A 1 72 ? 22.402 6.141 -17.944 1.00 57.41 72 GLU A O 1
ATOM 585 N N . HIS A 1 73 ? 22.155 7.159 -15.963 1.00 57.97 73 HIS A N 1
ATOM 586 C CA . HIS A 1 73 ? 22.584 8.494 -16.414 1.00 57.97 73 HIS A CA 1
ATOM 587 C C . HIS A 1 73 ? 24.092 8.532 -16.774 1.00 57.97 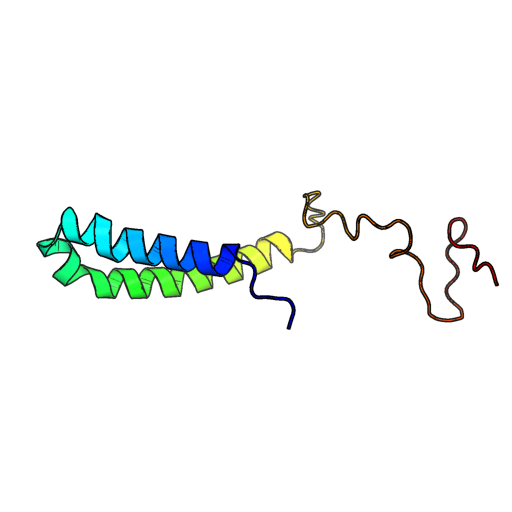73 HIS A C 1
ATOM 589 O O . HIS A 1 73 ? 24.683 9.595 -16.960 1.00 57.97 73 HIS A O 1
ATOM 595 N N . CYS A 1 74 ? 24.722 7.357 -16.871 1.00 59.38 74 CYS A N 1
ATOM 596 C CA . CYS A 1 74 ? 26.082 7.127 -17.312 1.00 59.38 74 CYS A CA 1
ATOM 597 C C . CYS A 1 74 ? 26.091 6.801 -18.817 1.00 59.38 74 CYS A C 1
ATOM 599 O O . CYS A 1 74 ? 25.604 5.740 -19.216 1.00 59.38 74 CYS A O 1
ATOM 601 N N . PRO A 1 75 ? 26.733 7.626 -19.662 1.00 60.75 75 PRO A N 1
ATOM 602 C CA . PRO A 1 75 ? 26.755 7.442 -21.118 1.00 60.75 75 PRO A CA 1
ATOM 603 C C . PRO A 1 75 ? 27.474 6.163 -21.597 1.00 60.75 75 PRO A C 1
ATOM 605 O O . PRO A 1 75 ? 27.468 5.872 -22.789 1.00 60.75 75 PRO A O 1
ATOM 608 N N . LEU A 1 76 ? 28.093 5.398 -20.691 1.00 57.16 76 LEU A N 1
ATOM 609 C CA . LEU A 1 76 ? 28.864 4.183 -20.983 1.00 57.16 76 LEU A CA 1
ATOM 610 C C . LEU A 1 76 ? 28.061 2.881 -20.799 1.00 57.16 76 LEU A C 1
ATOM 612 O O . LEU A 1 76 ? 28.467 1.839 -21.307 1.00 57.16 76 LEU A O 1
ATOM 616 N N . ALA A 1 77 ? 26.921 2.916 -20.100 1.00 55.94 77 ALA A N 1
ATOM 617 C CA . ALA A 1 77 ? 26.155 1.711 -19.753 1.00 55.94 77 ALA A CA 1
ATOM 618 C C . ALA A 1 77 ? 25.384 1.094 -20.940 1.00 55.94 77 ALA A C 1
ATOM 620 O O . ALA A 1 77 ? 24.936 -0.047 -20.866 1.00 55.94 77 ALA A O 1
ATOM 621 N N . GLN A 1 78 ? 25.239 1.827 -22.051 1.00 55.59 78 GLN A N 1
ATOM 622 C CA . GLN A 1 78 ? 24.555 1.351 -23.261 1.00 55.59 78 GLN A CA 1
ATOM 623 C C . GLN A 1 78 ? 25.445 0.510 -24.197 1.00 55.59 78 GLN A C 1
ATOM 625 O O . GLN A 1 78 ? 24.945 -0.017 -25.195 1.00 55.59 78 GLN A O 1
ATOM 630 N N . CYS A 1 79 ? 26.744 0.375 -23.913 1.00 57.66 79 CYS A N 1
ATOM 631 C CA . CYS A 1 79 ? 27.669 -0.374 -24.764 1.00 57.66 79 CYS A CA 1
ATOM 632 C C . CYS A 1 79 ? 27.663 -1.879 -24.416 1.00 57.66 79 CYS A C 1
ATOM 634 O O . CYS A 1 79 ? 27.960 -2.240 -23.277 1.00 57.66 79 CYS A O 1
ATOM 636 N N . PRO A 1 80 ? 27.369 -2.784 -25.369 1.00 58.28 80 PRO A N 1
ATOM 637 C CA . PRO A 1 80 ? 27.485 -4.223 -25.143 1.00 58.28 80 PRO A CA 1
ATOM 638 C C . PRO A 1 80 ? 28.962 -4.641 -25.024 1.00 58.28 80 PRO A C 1
ATOM 640 O O . PRO A 1 80 ? 29.767 -4.368 -25.907 1.00 58.28 80 PRO A O 1
ATOM 643 N N . ILE A 1 81 ? 29.309 -5.326 -23.930 1.00 57.78 81 ILE A N 1
ATOM 644 C CA . ILE A 1 81 ? 30.677 -5.797 -23.613 1.00 57.78 81 ILE A CA 1
ATOM 645 C C . ILE A 1 81 ? 30.946 -7.183 -24.246 1.00 57.78 81 ILE A C 1
ATOM 647 O O . ILE A 1 81 ? 32.057 -7.704 -24.212 1.00 57.78 81 ILE A O 1
ATOM 651 N N . ALA A 1 82 ? 29.919 -7.801 -24.839 1.00 59.31 82 ALA A N 1
ATOM 652 C CA . ALA A 1 82 ? 30.037 -9.088 -25.509 1.00 59.31 82 ALA A CA 1
ATOM 653 C C . ALA A 1 82 ? 30.722 -8.928 -26.885 1.00 59.31 82 ALA A C 1
ATOM 655 O O . ALA A 1 82 ? 30.257 -8.127 -27.705 1.00 59.31 82 ALA A O 1
ATOM 656 N N . PRO A 1 83 ? 31.795 -9.688 -27.177 1.00 51.50 83 PRO A N 1
ATOM 657 C CA . PRO A 1 83 ? 32.465 -9.630 -28.470 1.00 51.50 83 PRO A CA 1
ATOM 658 C C . PRO A 1 83 ? 31.504 -10.071 -29.583 1.00 51.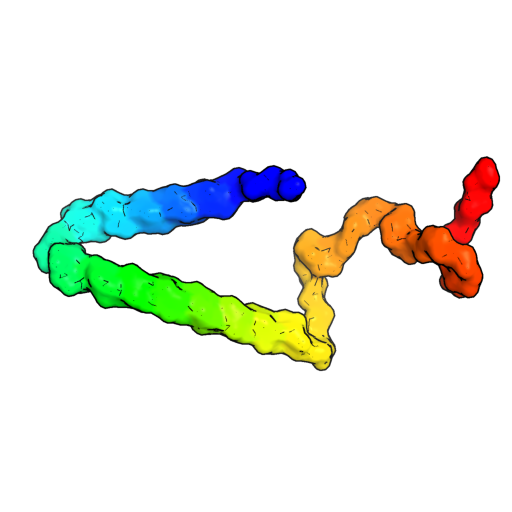50 83 PRO A C 1
ATOM 660 O O . PRO A 1 83 ? 30.962 -11.172 -29.544 1.00 51.50 83 PRO A O 1
ATOM 663 N N . GLY A 1 84 ? 31.284 -9.200 -30.573 1.00 58.88 84 GLY A N 1
ATOM 664 C CA . GLY A 1 84 ? 30.516 -9.514 -31.787 1.00 58.88 84 GLY A CA 1
ATOM 665 C C . GLY A 1 84 ? 29.219 -8.726 -32.006 1.00 58.88 84 GLY A C 1
ATOM 666 O O . GLY A 1 84 ? 28.629 -8.854 -33.074 1.00 58.88 84 GLY A O 1
ATOM 667 N N . VAL A 1 85 ? 28.782 -7.876 -31.066 1.00 54.84 85 VAL A N 1
ATOM 668 C CA . VAL A 1 85 ? 27.583 -7.030 -31.245 1.00 54.84 85 VAL A CA 1
ATOM 669 C C . VAL A 1 85 ? 27.986 -5.559 -31.371 1.00 54.84 85 VAL A C 1
ATOM 671 O O . VAL A 1 85 ? 28.055 -4.828 -30.388 1.00 54.84 85 VAL A O 1
ATOM 674 N N . ALA A 1 86 ? 28.259 -5.107 -32.596 1.00 56.69 86 ALA A N 1
ATOM 675 C CA . ALA A 1 86 ? 28.542 -3.702 -32.881 1.00 56.69 86 ALA A CA 1
ATOM 676 C C . ALA A 1 86 ? 27.245 -2.949 -33.230 1.00 56.69 86 ALA A C 1
ATOM 678 O O . ALA A 1 86 ? 26.577 -3.285 -34.208 1.00 56.69 86 ALA A O 1
ATOM 679 N N . ARG A 1 87 ? 26.894 -1.903 -32.465 1.00 51.03 87 ARG A N 1
ATOM 680 C CA . ARG A 1 87 ? 25.920 -0.893 -3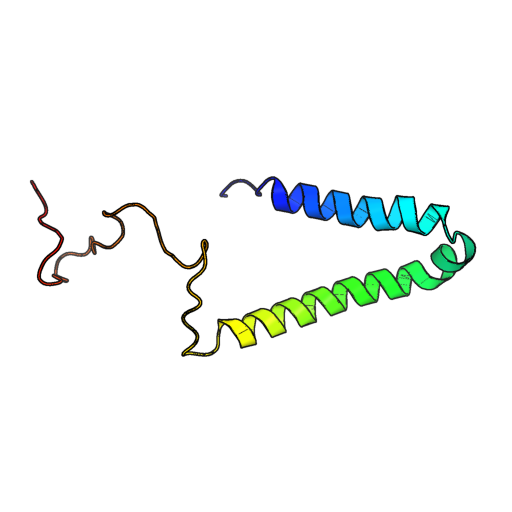2.920 1.00 51.03 87 ARG A CA 1
ATOM 681 C C . ARG A 1 87 ? 26.664 0.211 -33.679 1.00 51.03 87 ARG A C 1
ATOM 683 O O . ARG A 1 87 ? 27.647 0.733 -33.146 1.00 51.03 87 ARG A O 1
ATOM 690 N N . PRO A 1 88 ? 26.222 0.599 -34.886 1.00 46.78 88 PRO A N 1
ATOM 691 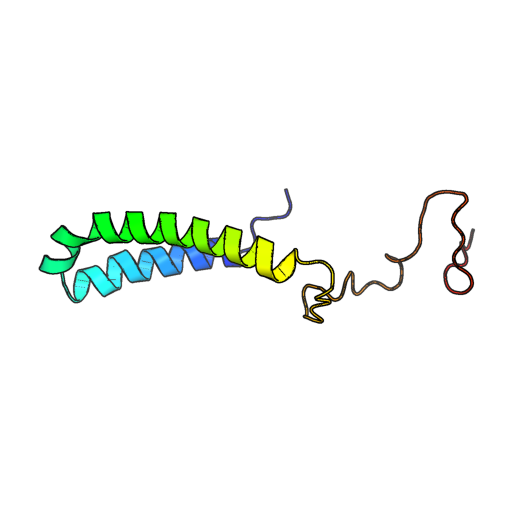C CA . PRO A 1 88 ? 26.891 1.643 -35.646 1.00 46.78 88 PRO A CA 1
ATOM 692 C C . PRO A 1 88 ? 26.743 2.989 -34.921 1.00 46.78 88 PRO A C 1
ATOM 694 O O . PRO A 1 88 ? 25.639 3.507 -34.775 1.00 46.78 88 PRO A O 1
ATOM 697 N N . GLY A 1 89 ? 27.870 3.544 -34.462 1.00 57.34 89 GLY A N 1
ATOM 698 C CA . GLY A 1 89 ? 27.995 4.975 -34.176 1.00 57.34 89 GLY A CA 1
ATOM 699 C C . GLY A 1 89 ? 28.197 5.440 -32.731 1.00 57.34 89 GLY A C 1
ATOM 700 O O . GLY A 1 89 ? 28.114 6.651 -32.533 1.00 57.34 89 GLY A O 1
ATOM 701 N N . ARG A 1 90 ? 28.452 4.591 -31.713 1.00 58.88 90 ARG A N 1
ATOM 702 C CA . ARG A 1 90 ? 28.653 5.152 -30.350 1.00 58.88 90 ARG A CA 1
ATOM 703 C C . ARG A 1 90 ? 29.447 4.382 -29.287 1.00 58.88 90 ARG A C 1
ATOM 705 O O . ARG A 1 90 ? 29.272 4.684 -28.116 1.00 58.88 90 ARG A O 1
ATOM 712 N N . CYS A 1 91 ? 30.349 3.468 -29.646 1.00 57.16 91 CYS A N 1
ATOM 713 C CA . CYS A 1 91 ? 31.311 2.912 -28.682 1.00 57.16 91 CYS A CA 1
ATOM 714 C C . CYS A 1 91 ? 32.625 2.567 -29.404 1.00 57.16 91 CYS A C 1
ATOM 716 O O . CYS A 1 91 ? 32.716 1.530 -30.056 1.00 57.16 91 CYS A O 1
ATOM 718 N N . THR A 1 92 ? 33.640 3.429 -29.329 1.00 49.22 92 THR A N 1
ATOM 719 C CA . THR A 1 92 ? 35.018 3.042 -29.667 1.00 49.22 92 THR A CA 1
ATOM 720 C C . THR A 1 92 ? 35.649 2.479 -28.403 1.00 49.22 92 THR A C 1
ATOM 722 O O . THR A 1 92 ? 35.886 3.231 -27.459 1.00 49.22 92 THR A O 1
ATOM 725 N N . VAL A 1 93 ? 35.897 1.169 -28.367 1.00 49.91 93 VAL A N 1
ATOM 726 C CA . VAL A 1 93 ? 36.818 0.581 -27.391 1.00 49.91 93 VAL A CA 1
ATOM 727 C C . VAL A 1 93 ? 38.184 1.222 -27.631 1.00 49.91 93 VAL A C 1
ATOM 729 O O . VAL A 1 93 ? 38.836 0.948 -28.635 1.00 49.91 93 VAL A O 1
ATOM 732 N N . GLN A 1 94 ? 38.572 2.178 -26.788 1.00 47.59 94 GLN A N 1
ATOM 733 C CA . GLN A 1 94 ? 39.967 2.596 -26.747 1.00 47.59 94 GLN A CA 1
ATOM 734 C C . GLN A 1 94 ? 40.716 1.514 -25.972 1.00 47.59 94 GLN A C 1
ATOM 736 O O . GLN A 1 94 ? 40.291 1.140 -24.879 1.00 47.59 94 GLN A O 1
ATOM 741 N N . HIS A 1 95 ? 41.733 0.954 -26.627 1.00 43.19 95 HIS A N 1
ATOM 742 C CA . HIS A 1 95 ? 42.686 0.017 -26.041 1.00 43.19 95 HIS A CA 1
ATOM 743 C C . HIS A 1 95 ? 43.360 0.601 -24.800 1.00 43.19 95 HIS A C 1
ATOM 745 O O . HIS A 1 95 ? 43.629 1.825 -24.807 1.00 43.19 95 HIS A O 1
#

Radius of gyration: 22.93 Å; chains: 1; bounding box: 56×19×56 Å